Protein AF-A0A0L6WLC8-F1 (afdb_monomer)

Solvent-accessible surface area (backbone atoms only — not comparable to full-atom values): 7201 Å² total; per-residue (Å²): 140,79,89,81,87,81,74,74,73,78,76,76,81,70,82,54,61,70,42,67,50,97,89,38,81,50,46,73,48,69,86,63,79,69,60,55,55,32,48,50,52,51,50,24,53,74,73,57,60,40,98,41,15,58,27,22,59,75,77,38,72,90,48,75,27,44,35,96,87,68,46,74,67,28,41,71,64,41,52,69,72,64,38,72,88,42,44,82,36,35,56,65,46,41,77,74,35,78,83,61,46,62,66,61,37,66,63,33,50,68,32,44,58,43,49,67,67,89

Radius of gyration: 20.1 Å; Cα contacts (8 Å, |Δi|>4): 131; chains: 1; bounding box: 78×31×36 Å

Foldseek 3Di:
DDDDPPPVPPPPPADWDFDDDPNDTQDTDRDDPLLVVLVVCLVCLVVVNHPALSNCVVPPVVDQQADPQGRNHDDSCCQQPNRPVCVVLNVLVCVQPVVSPSCSLSVHNSSSVSSSSD

Structure (mmCIF, N/CA/C/O backbone):
data_AF-A0A0L6WLC8-F1
#
_entry.id   AF-A0A0L6WLC8-F1
#
loop_
_atom_site.group_PDB
_atom_site.id
_atom_site.type_symbol
_atom_site.label_atom_id
_atom_site.label_alt_id
_atom_site.label_comp_id
_atom_site.label_asym_id
_atom_site.label_entity_id
_atom_site.label_seq_id
_atom_site.pdbx_PDB_ins_code
_atom_site.Cartn_x
_atom_site.Cartn_y
_atom_site.Cartn_z
_atom_site.occupancy
_atom_site.B_iso_or_equiv
_atom_site.auth_seq_id
_atom_site.auth_comp_id
_atom_site.auth_asym_id
_atom_site.auth_atom_id
_atom_site.pdbx_PDB_model_num
ATOM 1 N N . MET A 1 1 ? 64.271 16.669 -13.301 1.00 34.16 1 MET A N 1
ATOM 2 C CA . MET A 1 1 ? 63.346 17.799 -13.053 1.00 34.16 1 MET A CA 1
ATOM 3 C C . MET A 1 1 ? 62.205 17.659 -14.044 1.00 34.16 1 MET A C 1
ATOM 5 O O . MET A 1 1 ? 62.487 17.753 -15.223 1.00 34.16 1 MET A O 1
ATOM 9 N N . MET A 1 2 ? 60.958 17.374 -13.703 1.00 40.62 2 MET A N 1
ATOM 10 C CA . MET A 1 2 ? 60.275 17.124 -12.435 1.00 40.62 2 MET A CA 1
ATOM 11 C C . MET A 1 2 ? 59.141 16.147 -12.786 1.00 40.62 2 MET A C 1
ATOM 13 O O . MET A 1 2 ? 58.323 16.459 -13.646 1.00 40.62 2 MET A O 1
ATOM 17 N N . GLU A 1 3 ? 59.138 14.966 -12.173 1.00 40.56 3 GLU A N 1
ATOM 18 C CA . GLU A 1 3 ? 57.892 14.238 -11.914 1.00 40.56 3 GLU A CA 1
ATOM 19 C C . GLU A 1 3 ? 57.235 14.853 -10.665 1.00 40.56 3 GLU A C 1
ATOM 21 O O . GLU A 1 3 ? 57.899 15.570 -9.915 1.00 40.56 3 GLU A O 1
ATOM 26 N N . ASP A 1 4 ? 55.956 14.535 -10.465 1.00 38.44 4 ASP A N 1
ATOM 27 C CA . ASP A 1 4 ? 55.058 14.907 -9.359 1.00 38.44 4 ASP A CA 1
ATOM 28 C C . ASP A 1 4 ? 54.205 16.177 -9.505 1.00 38.44 4 ASP A C 1
ATOM 30 O O . ASP A 1 4 ? 54.343 17.154 -8.774 1.00 38.44 4 ASP A O 1
ATOM 34 N N . GLU A 1 5 ? 53.138 16.059 -10.301 1.00 39.72 5 GLU A N 1
ATOM 35 C CA . GLU A 1 5 ? 51.827 16.536 -9.847 1.00 39.72 5 GLU A CA 1
ATOM 36 C C . GLU A 1 5 ? 51.033 15.361 -9.262 1.00 39.72 5 GLU A C 1
ATOM 38 O O . GLU A 1 5 ? 50.150 14.766 -9.883 1.00 39.72 5 GLU A O 1
ATOM 43 N N . ASN A 1 6 ? 51.365 15.032 -8.013 1.00 43.50 6 ASN A N 1
ATOM 44 C CA . ASN A 1 6 ? 50.602 14.173 -7.115 1.00 43.50 6 ASN A CA 1
ATOM 45 C C . ASN A 1 6 ? 49.233 14.806 -6.804 1.00 43.50 6 ASN A C 1
ATOM 47 O O . ASN A 1 6 ? 48.958 15.267 -5.693 1.00 43.50 6 ASN A O 1
ATOM 51 N N . LYS A 1 7 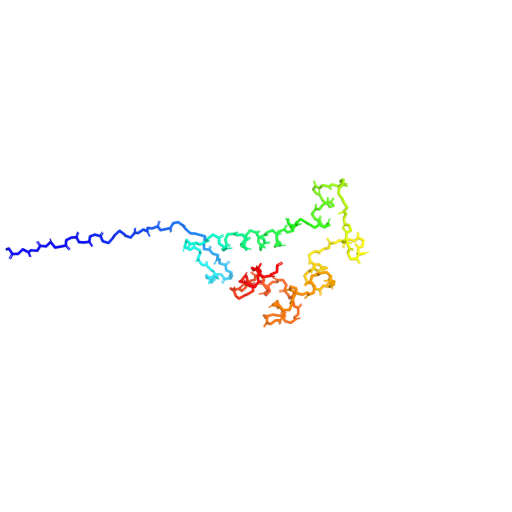? 48.329 14.813 -7.784 1.00 41.91 7 LYS A N 1
ATOM 52 C CA . LYS A 1 7 ? 46.903 15.026 -7.540 1.00 41.91 7 LYS A CA 1
ATOM 53 C C . LYS A 1 7 ? 46.327 13.684 -7.113 1.00 41.91 7 LYS A C 1
ATOM 55 O O . LYS A 1 7 ? 45.666 12.984 -7.877 1.00 41.91 7 LYS A O 1
ATOM 60 N N . ARG A 1 8 ? 46.630 13.310 -5.865 1.00 39.59 8 ARG A N 1
ATOM 61 C CA . ARG A 1 8 ? 46.007 12.205 -5.133 1.00 39.59 8 ARG A CA 1
ATOM 62 C C . ARG A 1 8 ? 44.501 12.438 -5.170 1.00 39.59 8 ARG A C 1
ATOM 64 O O . ARG A 1 8 ? 43.964 13.154 -4.325 1.00 39.59 8 ARG A O 1
ATOM 71 N N . SER A 1 9 ? 43.832 11.900 -6.194 1.00 37.09 9 SER A N 1
A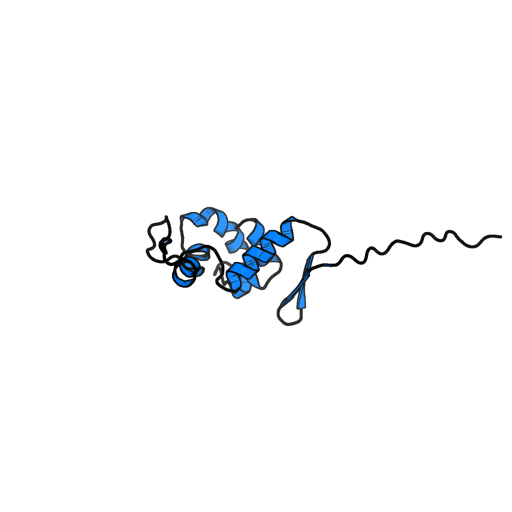TOM 72 C CA . SER A 1 9 ? 42.378 11.921 -6.271 1.00 37.09 9 SER A CA 1
ATOM 73 C C . SER A 1 9 ? 41.900 11.296 -4.970 1.00 37.09 9 SER A C 1
ATOM 75 O O . SER A 1 9 ? 42.201 10.139 -4.659 1.00 37.09 9 SER A O 1
ATOM 77 N N . ARG A 1 10 ? 41.276 12.109 -4.118 1.00 35.22 10 ARG A N 1
ATOM 78 C CA . ARG A 1 10 ? 40.606 11.597 -2.935 1.00 35.22 10 ARG A CA 1
ATOM 79 C C . ARG A 1 10 ? 39.484 10.726 -3.479 1.00 35.22 10 ARG A C 1
ATOM 81 O O . ARG A 1 10 ? 38.430 11.235 -3.836 1.00 35.22 10 ARG A O 1
ATOM 88 N N . LYS A 1 11 ? 39.728 9.419 -3.601 1.00 35.97 11 LYS A N 1
ATOM 89 C CA . LYS A 1 11 ? 38.653 8.440 -3.704 1.00 35.97 11 LYS A CA 1
ATOM 90 C C . LYS A 1 11 ? 37.925 8.514 -2.372 1.00 35.97 11 LYS A C 1
ATOM 92 O O . LYS A 1 11 ? 38.360 7.917 -1.391 1.00 35.97 11 LYS A O 1
ATOM 97 N N . ILE A 1 12 ? 36.874 9.323 -2.327 1.00 38.47 12 ILE A N 1
ATOM 98 C CA . ILE A 1 12 ? 35.890 9.2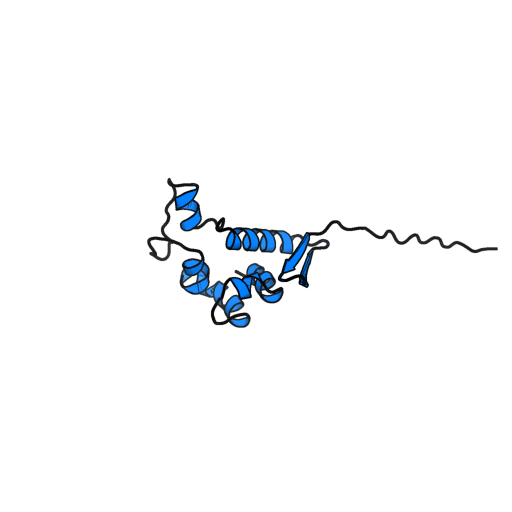54 -1.260 1.00 38.47 12 ILE A CA 1
ATOM 99 C C . ILE A 1 12 ? 35.284 7.857 -1.396 1.00 38.47 12 ILE A C 1
ATOM 101 O O . ILE A 1 12 ? 34.548 7.565 -2.337 1.00 38.47 12 ILE A O 1
ATOM 105 N N . VAL A 1 13 ? 35.694 6.947 -0.517 1.00 42.59 13 VAL A N 1
ATOM 106 C CA . VAL A 1 13 ? 35.039 5.652 -0.341 1.00 42.59 13 VAL A CA 1
ATOM 107 C C . VAL A 1 13 ? 33.743 5.925 0.410 1.00 42.59 13 VAL A C 1
ATOM 109 O O . VAL A 1 13 ? 33.684 5.852 1.633 1.00 42.59 13 VAL A O 1
ATOM 112 N N . GLY A 1 14 ? 32.724 6.359 -0.330 1.00 44.50 14 GLY A N 1
ATOM 113 C CA . GLY A 1 14 ? 31.391 6.552 0.220 1.00 44.50 14 GLY A CA 1
ATOM 114 C C . GLY A 1 14 ? 30.862 5.219 0.741 1.00 44.50 14 GLY A C 1
ATOM 115 O O . GLY A 1 14 ? 30.801 4.238 -0.003 1.00 44.50 14 GLY A O 1
ATOM 116 N N . TRP A 1 15 ? 30.504 5.176 2.022 1.00 45.22 15 TRP A N 1
ATOM 117 C CA . TRP A 1 15 ? 29.698 4.094 2.574 1.00 45.22 15 TRP A CA 1
ATOM 118 C C . TRP A 1 15 ? 28.280 4.249 2.022 1.00 45.22 15 TRP A C 1
ATOM 120 O O . TRP A 1 15 ? 27.700 5.329 2.103 1.00 45.22 15 TRP A O 1
ATOM 130 N N . GLY A 1 16 ? 27.742 3.188 1.427 1.00 55.47 16 GLY A N 1
ATOM 131 C CA . GLY A 1 16 ? 26.445 3.207 0.760 1.00 55.47 16 GLY A CA 1
ATOM 132 C C . GLY A 1 16 ? 25.668 1.922 1.003 1.00 55.47 16 GLY A C 1
ATOM 133 O O . GLY A 1 16 ? 26.263 0.872 1.247 1.00 55.47 16 GLY A O 1
ATOM 134 N N . ILE A 1 17 ? 24.339 1.998 0.943 1.00 60.66 17 ILE A N 1
ATOM 135 C CA . ILE A 1 17 ? 23.488 0.804 0.974 1.00 60.66 17 ILE A CA 1
ATOM 136 C C . ILE A 1 17 ? 23.451 0.240 -0.440 1.00 60.66 17 ILE A C 1
ATOM 138 O O . ILE A 1 17 ? 23.057 0.939 -1.374 1.00 60.66 17 ILE A O 1
ATOM 142 N N . VAL A 1 18 ? 23.849 -1.020 -0.586 1.00 60.22 18 VAL A N 1
ATOM 143 C CA . VAL A 1 18 ? 23.722 -1.762 -1.840 1.00 60.22 18 VAL A CA 1
ATOM 144 C C . VAL A 1 18 ? 22.678 -2.849 -1.637 1.00 60.22 18 VAL A C 1
ATOM 146 O O . VAL A 1 18 ? 22.834 -3.715 -0.774 1.00 60.22 18 VAL A O 1
ATOM 149 N N . GLY A 1 19 ? 21.590 -2.777 -2.394 1.00 61.62 19 GLY A N 1
ATOM 150 C CA . GLY A 1 19 ? 20.544 -3.786 -2.381 1.00 61.62 19 GLY A CA 1
ATOM 151 C C . GLY A 1 19 ? 20.774 -4.834 -3.452 1.00 61.62 19 GLY A C 1
ATOM 152 O O . GLY A 1 19 ? 21.070 -4.503 -4.599 1.00 61.62 19 GLY A O 1
ATOM 153 N N . PHE A 1 20 ? 20.560 -6.096 -3.088 1.00 69.75 20 PHE A N 1
ATOM 154 C CA . PHE A 1 20 ? 20.591 -7.223 -4.012 1.00 69.75 20 PHE A CA 1
ATOM 155 C C . PHE A 1 20 ? 19.230 -7.922 -4.051 1.00 69.75 20 PHE A C 1
ATOM 157 O O . PHE A 1 20 ? 18.556 -8.068 -3.031 1.00 69.75 20 PHE A O 1
ATOM 164 N N . THR A 1 21 ? 18.826 -8.385 -5.229 1.00 52.84 21 THR A N 1
ATOM 165 C CA . THR A 1 21 ? 17.707 -9.317 -5.417 1.00 52.84 21 THR A CA 1
ATOM 166 C C . THR A 1 21 ? 18.161 -10.419 -6.361 1.00 52.84 21 THR A C 1
ATOM 168 O O . THR A 1 21 ? 18.710 -10.142 -7.424 1.00 52.84 21 THR A O 1
ATOM 171 N N . GLN A 1 22 ? 17.987 -11.678 -5.943 1.00 69.56 22 GLN A N 1
ATOM 172 C CA . GLN A 1 22 ? 18.423 -12.866 -6.695 1.00 69.56 22 GLN A CA 1
ATOM 173 C C . GLN A 1 22 ? 19.899 -12.798 -7.151 1.00 69.56 22 GLN A C 1
ATOM 175 O O . GLN A 1 22 ? 20.240 -13.159 -8.274 1.00 69.56 22 GLN A O 1
ATOM 180 N N . GLY A 1 23 ? 20.782 -12.274 -6.293 1.00 71.94 23 GLY A N 1
ATOM 181 C CA . GLY A 1 23 ? 22.213 -12.127 -6.589 1.00 71.94 23 GLY A CA 1
ATOM 182 C C . GLY A 1 23 ? 22.571 -10.990 -7.554 1.00 71.94 23 GLY A C 1
ATOM 183 O O . GLY A 1 23 ? 23.746 -10.812 -7.861 1.00 71.94 23 GLY A O 1
ATOM 184 N N . LYS A 1 24 ? 21.595 -10.202 -8.018 1.00 61.41 24 LYS A N 1
ATOM 185 C CA . LYS A 1 24 ? 21.817 -9.017 -8.854 1.00 61.41 24 LYS A CA 1
ATOM 186 C C . LYS A 1 24 ? 21.705 -7.757 -8.010 1.00 61.41 24 LYS A C 1
ATOM 188 O O . LYS A 1 24 ? 20.763 -7.626 -7.229 1.00 61.41 24 LYS A O 1
ATOM 193 N N . GLU A 1 25 ? 22.657 -6.843 -8.172 1.00 67.69 25 GLU A N 1
ATOM 194 C CA . GLU A 1 25 ? 22.557 -5.500 -7.606 1.00 67.69 25 GLU A CA 1
ATOM 195 C C . GLU A 1 25 ? 21.333 -4.807 -8.211 1.00 67.69 25 GLU A C 1
ATOM 197 O O . GLU A 1 25 ? 21.198 -4.709 -9.431 1.00 67.69 25 GLU A O 1
ATOM 202 N N . VAL A 1 26 ? 20.414 -4.382 -7.349 1.00 58.56 26 VAL A N 1
ATOM 203 C CA . VAL A 1 26 ? 19.198 -3.659 -7.736 1.00 58.56 26 VAL A CA 1
ATOM 204 C C . VAL A 1 26 ? 19.276 -2.183 -7.384 1.00 58.56 26 VAL A C 1
ATOM 206 O O . VAL A 1 26 ? 18.554 -1.390 -7.963 1.00 58.56 26 VAL A O 1
ATOM 209 N N . PHE A 1 27 ? 20.147 -1.771 -6.470 1.00 57.69 27 PHE A N 1
ATOM 210 C CA . PHE A 1 27 ? 20.464 -0.356 -6.298 1.00 57.69 27 PHE A CA 1
ATOM 211 C C . PHE A 1 27 ? 21.744 -0.207 -5.477 1.00 57.69 27 PHE A C 1
ATOM 213 O O . PHE A 1 27 ? 22.035 -1.035 -4.614 1.00 57.69 27 PHE A O 1
ATOM 220 N N . ALA A 1 28 ? 22.454 0.895 -5.693 1.00 53.47 28 ALA A N 1
ATOM 221 C CA . ALA A 1 28 ? 23.519 1.362 -4.820 1.00 53.47 28 ALA A CA 1
ATOM 222 C C . ALA A 1 28 ? 23.261 2.827 -4.478 1.00 53.47 28 ALA A C 1
ATOM 224 O O . ALA A 1 28 ? 23.315 3.697 -5.344 1.00 53.47 28 ALA A O 1
ATOM 225 N N . CYS A 1 29 ? 22.983 3.106 -3.208 1.00 55.09 29 CYS A N 1
ATOM 226 C CA . CYS A 1 29 ? 22.831 4.467 -2.721 1.00 55.09 29 CYS A CA 1
ATOM 227 C C . CYS A 1 29 ? 24.212 5.001 -2.340 1.00 55.09 29 CYS A C 1
ATOM 229 O O . CYS A 1 29 ? 24.772 4.604 -1.316 1.00 55.09 29 CYS A O 1
ATOM 231 N N . ARG A 1 30 ? 24.765 5.889 -3.165 1.00 55.62 30 ARG A N 1
ATOM 232 C CA . ARG A 1 30 ? 25.975 6.652 -2.854 1.00 55.62 30 ARG A CA 1
ATOM 233 C C . ARG A 1 30 ? 25.576 8.122 -2.875 1.00 55.62 30 ARG A C 1
ATOM 235 O O . ARG A 1 30 ? 25.464 8.688 -3.946 1.00 55.62 30 ARG A O 1
ATOM 242 N N . GLU A 1 31 ? 25.311 8.650 -1.680 1.00 52.56 31 GLU A N 1
ATOM 243 C CA . GLU A 1 31 ? 24.962 10.054 -1.409 1.00 52.56 31 GLU A CA 1
ATOM 244 C C . GLU A 1 31 ? 23.694 10.564 -2.121 1.00 52.56 31 GLU A C 1
ATOM 246 O O . GLU A 1 31 ? 23.818 11.213 -3.138 1.00 52.56 31 GLU A O 1
ATOM 251 N N . ASP A 1 32 ? 22.494 10.314 -1.564 1.00 49.88 32 ASP A N 1
ATOM 252 C CA . ASP A 1 32 ? 21.281 11.133 -1.791 1.00 49.88 32 ASP A CA 1
ATOM 253 C C . ASP A 1 32 ? 20.191 10.813 -0.742 1.00 49.88 32 ASP A C 1
ATOM 255 O O . ASP A 1 32 ? 19.851 9.654 -0.493 1.00 49.88 32 ASP A O 1
ATOM 259 N N . LEU A 1 33 ? 19.644 11.844 -0.086 1.00 49.44 33 LEU A N 1
ATOM 260 C CA . LEU A 1 33 ? 18.703 11.729 1.045 1.00 49.44 33 LEU A CA 1
ATOM 261 C C . LEU A 1 33 ? 17.326 11.140 0.663 1.00 49.44 33 LEU A C 1
ATOM 263 O O . LEU A 1 33 ? 16.674 10.557 1.529 1.00 49.44 33 LEU A O 1
ATOM 267 N N . GLY A 1 34 ? 16.911 11.223 -0.609 1.00 58.12 34 GLY A N 1
ATOM 268 C CA . GLY A 1 34 ? 15.607 10.730 -1.091 1.00 58.12 34 GLY A CA 1
ATOM 269 C C . GLY A 1 34 ? 15.492 9.201 -1.155 1.00 58.12 34 GLY A C 1
ATOM 270 O O . GLY A 1 34 ? 14.469 8.630 -0.788 1.00 58.12 34 GLY A O 1
ATOM 271 N N . LEU A 1 35 ? 16.580 8.499 -1.491 1.00 67.44 35 LEU A N 1
ATOM 272 C CA . LEU A 1 35 ? 16.589 7.031 -1.563 1.00 67.44 35 LEU A CA 1
ATOM 273 C C . LEU A 1 35 ? 16.440 6.359 -0.192 1.00 67.44 35 LEU A C 1
ATOM 275 O O . LEU A 1 35 ? 15.947 5.234 -0.108 1.00 67.44 35 LEU A O 1
ATOM 279 N N . ARG A 1 36 ? 16.851 7.023 0.896 1.00 73.25 36 ARG A N 1
ATOM 280 C CA . ARG A 1 36 ? 16.775 6.447 2.248 1.00 73.25 36 ARG A CA 1
ATOM 281 C C . ARG A 1 36 ? 15.332 6.278 2.715 1.00 73.25 36 ARG A C 1
ATOM 283 O O . ARG A 1 36 ? 15.008 5.250 3.314 1.00 73.25 36 ARG A O 1
ATOM 290 N N . GLU A 1 37 ? 14.488 7.276 2.478 1.00 77.94 37 GLU A N 1
ATOM 291 C CA . GLU A 1 37 ? 13.080 7.242 2.878 1.00 77.94 37 GLU A CA 1
ATOM 292 C C . GLU A 1 37 ? 12.316 6.190 2.072 1.00 77.94 37 GLU A C 1
ATOM 294 O O . GLU A 1 37 ? 11.680 5.311 2.657 1.00 77.94 37 GLU A O 1
ATOM 299 N N . VAL A 1 38 ? 12.498 6.193 0.749 1.00 78.81 38 VAL A N 1
ATOM 300 C CA . VAL A 1 38 ? 11.931 5.191 -0.164 1.00 78.81 38 VAL A CA 1
ATOM 301 C C . VAL A 1 38 ? 12.354 3.780 0.234 1.00 78.81 38 VAL A C 1
ATOM 303 O O . VAL A 1 38 ? 11.516 2.887 0.361 1.00 78.81 38 VAL A O 1
ATOM 306 N N . PHE A 1 39 ? 13.643 3.573 0.518 1.00 78.25 39 PHE A N 1
ATOM 307 C CA . PHE A 1 39 ? 14.145 2.280 0.972 1.00 78.25 39 PHE A CA 1
ATOM 308 C C . PHE A 1 39 ? 13.533 1.861 2.312 1.00 78.25 39 PHE A C 1
ATOM 310 O O . PHE A 1 39 ? 13.152 0.704 2.479 1.00 78.25 39 PHE A O 1
ATOM 317 N N . THR A 1 40 ? 13.399 2.790 3.259 1.00 82.75 40 THR A N 1
ATOM 318 C CA . THR A 1 40 ? 12.802 2.506 4.571 1.00 82.75 40 THR A CA 1
ATOM 319 C C . THR A 1 40 ? 11.342 2.084 4.425 1.00 82.75 40 THR A C 1
ATOM 321 O O . THR A 1 40 ? 10.955 1.057 4.982 1.00 82.75 40 THR A O 1
ATOM 324 N N . ARG A 1 41 ? 10.555 2.809 3.622 1.00 83.88 41 ARG A N 1
ATOM 325 C CA . ARG A 1 41 ? 9.145 2.488 3.345 1.00 83.88 41 ARG A CA 1
ATOM 326 C C . ARG A 1 41 ? 8.997 1.165 2.596 1.00 83.88 41 ARG A C 1
ATOM 328 O O . ARG A 1 41 ? 8.157 0.347 2.961 1.00 83.88 41 ARG A O 1
ATOM 335 N N . MET A 1 42 ? 9.866 0.907 1.619 1.00 85.88 42 MET A N 1
ATOM 336 C CA . MET A 1 42 ? 9.933 -0.370 0.902 1.00 85.88 42 MET A CA 1
ATOM 337 C C . MET A 1 42 ? 10.219 -1.532 1.861 1.00 85.88 42 MET A C 1
ATOM 339 O O . MET A 1 42 ? 9.506 -2.537 1.841 1.00 85.88 42 MET A O 1
ATOM 343 N N . VAL A 1 43 ? 11.218 -1.393 2.741 1.00 86.75 43 VAL A N 1
ATOM 344 C CA . VAL A 1 43 ? 11.542 -2.415 3.746 1.00 86.75 43 VAL A CA 1
ATOM 345 C C . VAL A 1 43 ? 10.363 -2.623 4.686 1.00 86.75 43 VAL A C 1
ATOM 347 O O . VAL A 1 43 ? 9.947 -3.766 4.854 1.00 86.75 43 VAL A O 1
ATOM 350 N N . GLN A 1 44 ? 9.789 -1.547 5.235 1.00 89.06 44 GLN A N 1
ATOM 351 C CA . GLN A 1 44 ? 8.606 -1.596 6.100 1.00 89.06 44 GLN A CA 1
ATOM 352 C C . GLN A 1 44 ? 7.438 -2.321 5.426 1.00 89.06 44 GLN A C 1
ATOM 354 O O . GLN A 1 44 ? 6.828 -3.192 6.045 1.00 89.06 44 GLN A O 1
ATOM 359 N N . CYS A 1 45 ? 7.170 -2.034 4.151 1.00 87.62 45 CYS A N 1
ATOM 360 C CA . CYS A 1 45 ? 6.149 -2.729 3.375 1.00 87.62 45 CYS A CA 1
ATOM 361 C C . CYS A 1 45 ? 6.447 -4.234 3.275 1.00 87.62 45 CYS A C 1
ATOM 363 O O . CYS A 1 45 ? 5.578 -5.052 3.581 1.00 87.62 45 CYS A O 1
ATOM 365 N N . ARG A 1 46 ? 7.683 -4.62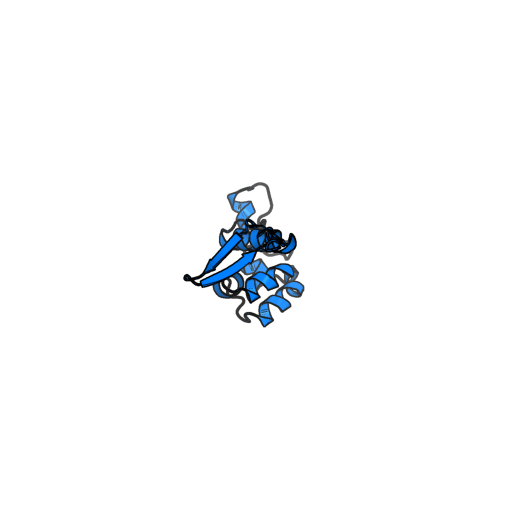7 2.934 1.00 87.44 46 ARG A N 1
ATOM 366 C CA . ARG A 1 46 ? 8.064 -6.048 2.823 1.00 87.44 46 ARG A CA 1
ATOM 367 C C . ARG A 1 46 ? 7.898 -6.810 4.134 1.00 87.44 46 ARG A C 1
ATOM 369 O O . ARG A 1 46 ? 7.369 -7.919 4.125 1.00 87.44 46 ARG A O 1
ATOM 376 N N . ILE A 1 47 ? 8.337 -6.224 5.245 1.00 88.69 47 ILE A N 1
ATOM 377 C CA . ILE A 1 47 ? 8.338 -6.901 6.549 1.00 88.69 47 ILE A CA 1
ATOM 378 C C . ILE A 1 47 ? 7.010 -6.767 7.311 1.00 88.69 47 ILE A C 1
ATOM 380 O O . ILE A 1 47 ? 6.910 -7.278 8.419 1.00 88.69 47 ILE A O 1
ATOM 384 N N . GLY A 1 48 ? 5.999 -6.088 6.753 1.00 86.81 48 GLY A N 1
ATOM 385 C CA . GLY A 1 48 ? 4.705 -5.896 7.425 1.00 86.81 48 GLY A CA 1
ATOM 386 C C . GLY A 1 48 ? 4.735 -4.855 8.551 1.00 86.81 48 GLY A C 1
ATOM 387 O O . GLY A 1 48 ? 3.904 -4.885 9.448 1.00 86.81 48 GLY A O 1
ATOM 388 N N . HIS A 1 49 ? 5.691 -3.925 8.509 1.00 90.69 49 HIS A N 1
ATOM 389 C CA . HIS A 1 49 ? 5.841 -2.818 9.462 1.00 90.69 49 HIS A CA 1
ATOM 390 C C . HIS A 1 49 ? 5.399 -1.469 8.878 1.00 90.69 49 HIS A C 1
ATOM 392 O O . HIS A 1 49 ? 5.855 -0.411 9.311 1.00 90.69 49 HIS A O 1
ATOM 398 N N . MET A 1 50 ? 4.541 -1.487 7.860 1.00 89.00 50 MET A N 1
ATOM 399 C CA . MET A 1 50 ? 3.907 -0.266 7.372 1.00 89.00 50 MET A CA 1
ATOM 400 C C . MET A 1 50 ? 2.876 0.188 8.411 1.00 89.00 50 MET A C 1
ATOM 402 O O . MET A 1 50 ? 2.144 -0.652 8.919 1.00 89.00 50 MET A O 1
ATOM 406 N N . PHE A 1 51 ? 2.820 1.479 8.743 1.00 91.12 51 PHE A N 1
ATOM 407 C CA . PHE A 1 51 ? 1.916 2.023 9.769 1.00 91.12 51 PHE A CA 1
ATOM 408 C C . PHE A 1 51 ? 0.453 2.050 9.291 1.00 91.12 51 PHE A C 1
ATOM 410 O O . PHE A 1 51 ? -0.107 3.099 8.990 1.00 91.12 51 PHE A O 1
ATOM 417 N N . ILE A 1 52 ? -0.129 0.865 9.158 1.00 92.50 52 ILE A N 1
ATOM 418 C CA . ILE A 1 52 ? -1.490 0.598 8.693 1.00 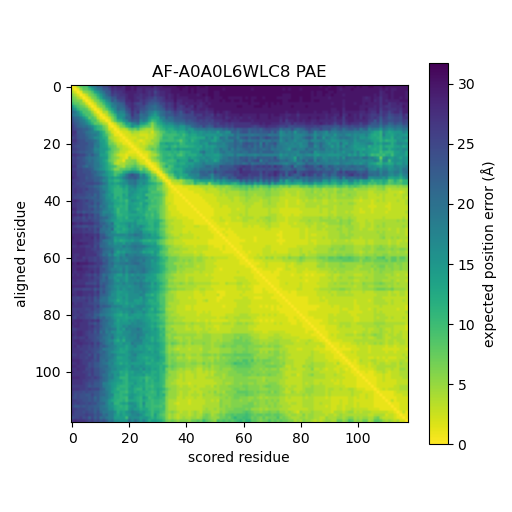92.50 52 ILE A 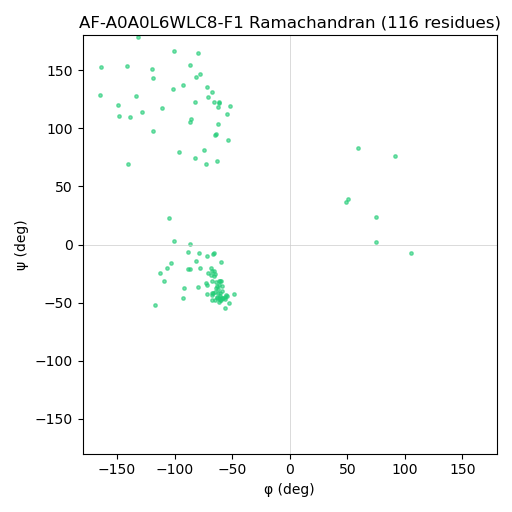CA 1
ATOM 419 C C . ILE A 1 52 ? -2.176 -0.380 9.651 1.00 92.50 52 ILE A C 1
ATOM 421 O O . ILE A 1 52 ? -1.555 -0.876 10.594 1.00 92.50 52 ILE A O 1
ATOM 425 N N . GLY A 1 53 ? -3.441 -0.700 9.390 1.00 93.38 53 GLY A N 1
ATOM 426 C CA . GLY A 1 53 ? -4.248 -1.591 10.227 1.00 93.38 53 GLY A CA 1
ATOM 427 C C . GLY A 1 53 ? -3.594 -2.920 10.617 1.00 93.38 53 GLY A C 1
ATOM 428 O O . GLY A 1 53 ? -3.655 -3.287 11.792 1.00 93.38 53 GLY A O 1
ATOM 429 N N . GLU A 1 54 ? -2.912 -3.605 9.690 1.00 93.69 54 GLU A N 1
ATOM 430 C CA . GLU A 1 54 ? -2.104 -4.803 9.987 1.00 93.69 54 GLU A CA 1
ATOM 431 C C . GLU A 1 54 ? -1.100 -4.547 11.122 1.00 93.69 54 GLU A C 1
ATOM 433 O O . GLU A 1 54 ? -1.068 -5.281 12.109 1.00 93.69 54 GLU A O 1
ATOM 438 N N . TYR A 1 55 ? -0.319 -3.470 11.025 1.00 95.00 55 TYR A N 1
ATOM 439 C CA . TYR A 1 55 ? 0.657 -3.104 12.048 1.00 95.00 55 TYR A CA 1
ATOM 440 C C . TYR A 1 55 ? -0.019 -2.740 13.371 1.00 95.00 55 TYR A C 1
ATOM 442 O O . TYR A 1 55 ? 0.370 -3.253 14.421 1.00 95.00 55 TYR A O 1
ATOM 450 N N . TYR A 1 56 ? -1.047 -1.893 13.347 1.00 95.12 56 TYR A N 1
ATOM 451 C CA . TYR A 1 56 ? -1.711 -1.458 14.577 1.00 95.12 56 TYR A CA 1
ATOM 452 C C . TYR A 1 56 ? -2.359 -2.620 15.326 1.00 95.12 56 TYR A C 1
ATOM 454 O O . TYR A 1 56 ? -2.205 -2.728 16.539 1.00 95.12 56 TYR A O 1
ATOM 462 N N . THR A 1 57 ? -2.948 -3.573 14.608 1.00 93.38 57 THR A N 1
ATOM 463 C CA . THR A 1 57 ? -3.535 -4.778 15.213 1.00 93.38 57 THR A CA 1
ATOM 464 C C . THR A 1 57 ? -2.516 -5.591 16.014 1.00 93.38 57 THR A C 1
ATOM 466 O O . THR A 1 57 ? -2.856 -6.155 17.053 1.00 93.38 57 THR A O 1
ATOM 469 N N . HIS A 1 58 ? -1.263 -5.649 15.557 1.00 91.81 58 HIS A N 1
ATOM 470 C CA . HIS A 1 58 ? -0.219 -6.448 16.199 1.00 91.81 58 HIS A CA 1
ATOM 471 C C . HIS A 1 58 ? 0.600 -5.678 17.238 1.00 91.81 58 HIS A C 1
ATOM 473 O O . HIS A 1 58 ? 0.982 -6.252 18.258 1.00 91.81 58 HIS A O 1
ATOM 479 N N . PHE A 1 59 ? 0.890 -4.402 16.985 1.00 93.38 59 PHE A N 1
ATOM 480 C CA . PHE A 1 59 ? 1.877 -3.640 17.753 1.00 93.38 59 PHE A CA 1
ATOM 481 C C . PHE A 1 59 ? 1.270 -2.507 18.582 1.00 93.38 59 PHE A C 1
ATOM 483 O O . PHE A 1 59 ? 1.870 -2.116 19.583 1.00 93.38 59 PHE A O 1
ATOM 490 N N . VAL A 1 60 ? 0.098 -1.987 18.201 1.00 93.75 60 VAL A N 1
ATOM 491 C CA . VAL A 1 60 ? -0.579 -0.887 18.910 1.00 93.75 60 VAL A CA 1
ATOM 492 C C . VAL A 1 60 ? -2.099 -1.130 18.958 1.00 93.75 60 VAL A C 1
ATOM 494 O O . VAL A 1 60 ? -2.856 -0.411 18.310 1.00 93.75 60 VAL A O 1
ATOM 497 N N . PRO A 1 61 ? -2.590 -2.126 19.726 1.00 91.56 61 PRO A N 1
ATOM 498 C CA . PRO A 1 61 ? -3.993 -2.567 19.661 1.00 91.56 61 PRO A CA 1
ATOM 499 C C . PRO A 1 61 ? -5.027 -1.528 20.123 1.00 91.56 61 PRO A C 1
ATOM 501 O O . PRO A 1 61 ? -6.228 -1.767 20.040 1.00 91.56 61 PRO A O 1
ATOM 504 N N . THR A 1 62 ? -4.570 -0.400 20.669 1.00 95.31 62 THR A N 1
ATOM 505 C CA . THR A 1 62 ? -5.410 0.748 21.027 1.00 95.31 62 THR A CA 1
ATOM 506 C C . THR A 1 62 ? -5.790 1.603 19.820 1.00 95.31 62 THR A C 1
ATOM 508 O O . THR A 1 62 ? -6.744 2.370 19.910 1.00 95.31 62 THR A O 1
ATOM 511 N N . GLU A 1 63 ? -5.049 1.498 18.717 1.00 93.88 63 GLU A N 1
ATOM 512 C CA . GLU A 1 63 ? -5.316 2.218 17.472 1.00 93.88 63 GLU A CA 1
ATOM 513 C C . GLU A 1 63 ? -6.297 1.447 16.582 1.00 93.88 63 GLU A C 1
ATOM 515 O O . GLU A 1 63 ? -6.407 0.220 16.639 1.00 93.88 63 GLU A O 1
ATOM 520 N N . SER A 1 64 ? -7.018 2.177 15.729 1.00 93.25 64 SER A N 1
ATOM 521 C CA . SER A 1 64 ? -7.963 1.571 14.788 1.00 93.25 64 SER A CA 1
ATOM 522 C C . SER A 1 64 ? -7.237 0.742 13.727 1.00 93.25 64 SER A C 1
ATOM 524 O O . SER A 1 64 ? -6.333 1.229 13.050 1.00 93.25 64 SER A O 1
ATOM 526 N N . ALA A 1 65 ? -7.705 -0.489 13.516 1.00 95.38 65 ALA A N 1
ATOM 527 C CA . ALA A 1 65 ? -7.261 -1.335 12.410 1.00 95.38 65 ALA A CA 1
ATOM 528 C C . ALA A 1 65 ? -7.954 -1.005 11.071 1.00 95.38 65 ALA A C 1
ATOM 530 O O . ALA A 1 65 ? -7.515 -1.458 10.013 1.00 95.38 65 ALA A O 1
ATOM 531 N N . GLY A 1 66 ? -9.047 -0.239 11.114 1.00 95.81 66 GLY A N 1
ATOM 532 C CA . GLY A 1 66 ? -9.827 0.123 9.936 1.00 95.81 66 GLY A CA 1
ATOM 533 C C . GLY A 1 66 ? -9.179 1.231 9.112 1.00 95.81 66 GLY A C 1
ATOM 534 O O . GLY A 1 66 ? -8.550 2.144 9.649 1.00 95.81 66 GLY A O 1
ATOM 535 N N . CYS A 1 67 ? -9.373 1.171 7.798 1.00 95.06 67 CYS A N 1
ATOM 536 C CA . CYS A 1 67 ? -8.973 2.225 6.880 1.00 95.06 67 CYS A CA 1
ATOM 537 C C . CYS A 1 67 ? -10.028 3.349 6.862 1.00 95.06 67 CYS A C 1
ATOM 539 O O . CYS A 1 67 ? -11.227 3.059 6.855 1.00 95.06 67 CYS A O 1
ATOM 541 N N . PRO A 1 68 ? -9.631 4.629 6.728 1.00 93.69 68 PRO A N 1
ATOM 542 C CA . PRO A 1 68 ? -10.580 5.733 6.559 1.00 93.69 68 PRO A CA 1
ATOM 543 C C . PRO A 1 68 ? -11.491 5.622 5.324 1.00 93.69 68 PRO A C 1
ATOM 545 O O . PRO A 1 68 ? -12.489 6.331 5.246 1.00 93.69 68 PRO A O 1
ATOM 548 N N . CYS A 1 69 ? -11.176 4.745 4.362 1.00 94.06 69 CYS A N 1
ATOM 549 C CA . CYS A 1 69 ? -12.040 4.470 3.211 1.00 94.06 69 CYS A CA 1
ATOM 550 C C . CYS A 1 69 ? -13.300 3.659 3.573 1.00 94.06 69 CYS A C 1
ATOM 552 O O . CYS A 1 69 ? -14.184 3.517 2.732 1.00 94.06 69 CYS A O 1
ATOM 554 N N . GLY A 1 70 ? -13.381 3.129 4.799 1.00 94.69 70 GLY A N 1
ATOM 555 C CA . GLY A 1 70 ? -14.478 2.289 5.278 1.00 94.69 70 GLY A CA 1
ATOM 556 C C . GLY A 1 70 ? -14.133 0.802 5.387 1.00 94.69 70 GLY A C 1
ATOM 557 O O . GLY A 1 70 ? -14.929 0.051 5.946 1.00 94.69 70 GLY A O 1
ATOM 558 N N . GLU A 1 71 ? -12.961 0.371 4.909 1.00 95.81 71 GLU A N 1
ATOM 559 C CA . GLU A 1 71 ? -12.507 -1.012 5.077 1.00 95.81 71 GLU A CA 1
ATOM 560 C C . GLU A 1 71 ? -12.256 -1.312 6.568 1.00 95.81 71 GLU A C 1
ATOM 562 O O . GLU A 1 71 ? -11.446 -0.620 7.194 1.00 95.81 71 GLU A O 1
ATOM 567 N N . PRO A 1 72 ? -12.903 -2.330 7.167 1.00 94.81 72 PRO A N 1
ATOM 568 C CA . PRO A 1 72 ? -12.750 -2.641 8.589 1.00 94.81 72 PRO A CA 1
ATOM 569 C C . PRO A 1 72 ? -11.341 -3.107 8.971 1.00 94.81 72 PRO A C 1
ATOM 571 O O . PRO A 1 72 ? -10.966 -2.992 10.138 1.00 94.81 72 PRO A O 1
ATOM 574 N N . TYR A 1 73 ? -10.564 -3.623 8.014 1.00 95.31 73 TYR A N 1
ATOM 575 C CA . TYR A 1 73 ? -9.206 -4.095 8.251 1.00 95.31 73 TYR A CA 1
ATOM 576 C C . TYR A 1 73 ? -8.255 -3.683 7.126 1.00 95.31 73 TYR A C 1
ATOM 578 O O . TYR A 1 73 ? -8.322 -4.180 6.004 1.00 95.31 73 TYR A O 1
ATOM 586 N N . GLN A 1 74 ? -7.345 -2.762 7.432 1.00 95.06 74 GLN A N 1
ATOM 587 C CA . GLN A 1 74 ? -6.413 -2.215 6.456 1.00 95.06 74 GLN A CA 1
ATOM 588 C C . GLN A 1 74 ? -5.160 -3.096 6.310 1.00 95.06 74 GLN A C 1
ATOM 590 O O . GLN A 1 74 ? -4.279 -3.086 7.173 1.00 95.06 74 GLN A O 1
ATOM 595 N N . THR A 1 75 ? -5.047 -3.793 5.179 1.00 93.44 75 THR A N 1
ATOM 596 C CA . THR A 1 75 ? -3.866 -4.588 4.792 1.00 93.44 75 THR A CA 1
ATOM 597 C C . THR A 1 75 ? -2.966 -3.866 3.791 1.00 93.44 75 THR A C 1
ATOM 599 O O . THR A 1 75 ? -3.351 -2.857 3.185 1.00 93.44 75 THR A O 1
ATOM 602 N N . ARG A 1 76 ? -1.747 -4.384 3.589 1.00 91.00 76 ARG A N 1
ATOM 603 C CA . ARG A 1 76 ? -0.846 -3.911 2.522 1.00 91.00 76 ARG A CA 1
ATOM 604 C C . ARG A 1 76 ? -1.484 -4.048 1.144 1.00 91.00 76 ARG A C 1
ATOM 606 O O . ARG A 1 76 ? -1.444 -3.098 0.363 1.00 91.00 76 ARG A O 1
ATOM 613 N N . GLU A 1 77 ? -2.097 -5.193 0.859 1.00 89.75 77 GLU A N 1
ATOM 614 C CA . GLU A 1 77 ? -2.821 -5.458 -0.384 1.00 89.75 77 GLU A CA 1
ATOM 615 C C . GLU A 1 77 ? -3.954 -4.457 -0.576 1.00 89.75 77 GLU A C 1
ATOM 617 O O . GLU A 1 77 ? -4.041 -3.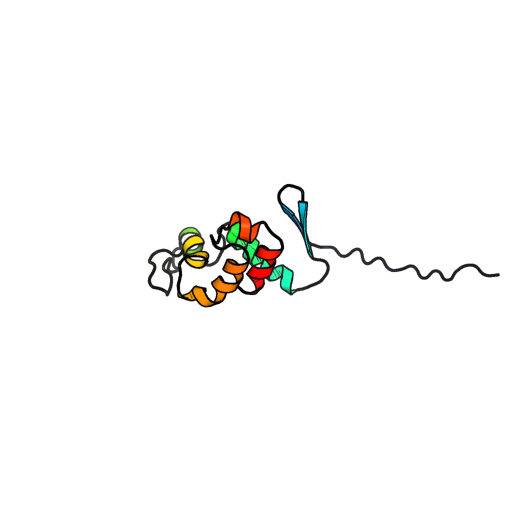855 -1.645 1.00 89.75 77 GLU A O 1
ATOM 622 N N . HIS A 1 78 ? -4.743 -4.203 0.469 1.00 92.69 78 HIS A N 1
ATOM 623 C CA . HIS A 1 78 ? -5.806 -3.211 0.421 1.00 92.69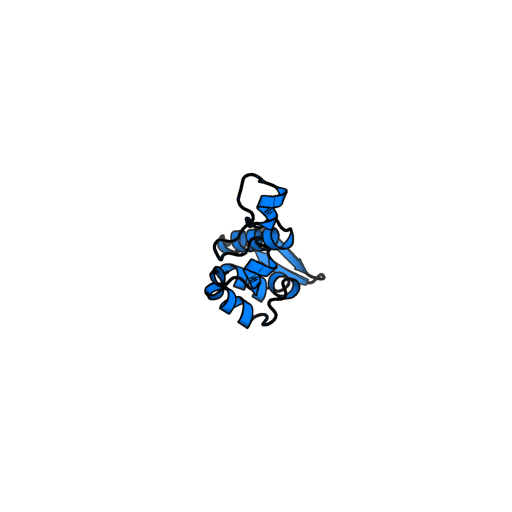 78 HIS A CA 1
ATOM 624 C C . HIS A 1 78 ? -5.253 -1.837 0.024 1.00 92.69 78 HIS A C 1
ATOM 626 O O . HIS A 1 78 ? -5.697 -1.247 -0.958 1.00 92.69 78 HIS A O 1
ATOM 632 N N . VAL A 1 79 ? -4.245 -1.327 0.737 1.00 91.25 79 VAL A N 1
ATOM 633 C CA . VAL A 1 79 ? -3.675 0.006 0.469 1.00 91.25 79 VAL A CA 1
ATOM 634 C C . VAL A 1 79 ? -3.101 0.098 -0.949 1.00 91.25 79 VAL A C 1
ATOM 636 O O . VAL A 1 79 ? -3.386 1.047 -1.685 1.00 91.25 79 VAL A O 1
ATOM 639 N N . ILE A 1 80 ? -2.340 -0.913 -1.364 1.00 88.88 80 ILE A N 1
ATOM 640 C CA . ILE A 1 80 ? -1.584 -0.877 -2.619 1.00 88.88 80 ILE A CA 1
ATOM 641 C C . ILE A 1 80 ? -2.472 -1.171 -3.827 1.00 88.88 80 ILE A C 1
ATOM 643 O O . ILE A 1 80 ? -2.280 -0.538 -4.863 1.00 88.88 80 ILE A O 1
ATOM 647 N N . LYS A 1 81 ? -3.460 -2.067 -3.716 1.00 89.94 81 LYS A N 1
ATOM 648 C CA . LYS A 1 81 ? -4.230 -2.586 -4.862 1.00 89.94 81 LYS A CA 1
ATOM 649 C C . LYS A 1 81 ? -5.670 -2.101 -4.939 1.00 89.94 81 LYS A C 1
ATOM 651 O O . LYS A 1 81 ? -6.182 -1.946 -6.046 1.00 89.94 81 LYS A O 1
ATOM 656 N N . GLU A 1 82 ? -6.311 -1.842 -3.805 1.00 91.50 82 GLU A N 1
ATOM 657 C CA . GLU A 1 82 ? -7.773 -1.717 -3.741 1.00 91.50 82 GLU A CA 1
ATOM 658 C C . GLU A 1 82 ? -8.212 -0.315 -3.321 1.00 91.50 82 GLU A C 1
ATOM 660 O O . GLU A 1 82 ? -8.934 0.347 -4.056 1.00 91.50 82 GLU A O 1
ATOM 665 N N . CYS A 1 83 ? -7.686 0.195 -2.210 1.00 93.56 83 CYS A N 1
ATOM 666 C CA . CYS A 1 83 ? -8.131 1.407 -1.533 1.00 93.56 83 CYS A CA 1
ATOM 667 C C . CYS A 1 83 ? -8.220 2.633 -2.452 1.00 93.56 83 CYS A C 1
ATOM 669 O O . CYS A 1 83 ? -7.205 3.093 -2.982 1.00 93.56 83 CYS A O 1
ATOM 671 N N . ASP A 1 84 ? -9.418 3.200 -2.591 1.00 91.75 84 ASP A N 1
ATOM 672 C CA . ASP A 1 84 ? -9.659 4.361 -3.453 1.00 91.75 84 ASP A CA 1
ATOM 673 C C . ASP A 1 84 ? -8.937 5.626 -2.978 1.00 91.75 84 ASP A C 1
ATOM 675 O O . ASP A 1 84 ? -8.553 6.458 -3.799 1.00 91.75 84 ASP A O 1
ATOM 679 N N . LEU A 1 85 ? -8.669 5.747 -1.671 1.00 91.62 85 LEU A N 1
ATOM 680 C CA . LEU A 1 85 ? -7.893 6.864 -1.118 1.00 91.62 85 LEU A CA 1
ATOM 681 C C . LEU A 1 85 ? -6.479 6.928 -1.701 1.00 91.62 85 LEU A C 1
ATOM 683 O O . LEU A 1 85 ? -5.923 8.013 -1.852 1.00 91.62 85 LEU A O 1
ATOM 687 N N . TYR A 1 86 ? -5.915 5.771 -2.053 1.00 88.62 86 TYR A N 1
ATOM 688 C CA . TYR A 1 86 ? -4.567 5.668 -2.605 1.00 88.62 86 TYR A CA 1
ATOM 689 C C . TYR A 1 86 ? -4.551 5.516 -4.129 1.00 88.62 86 TYR A C 1
ATOM 691 O O . TYR A 1 86 ? -3.483 5.390 -4.729 1.00 88.62 86 TYR A O 1
ATOM 699 N N . ARG A 1 87 ? -5.719 5.563 -4.783 1.00 88.94 87 ARG A N 1
ATOM 700 C CA . ARG A 1 87 ? -5.831 5.444 -6.240 1.00 88.94 87 ARG A CA 1
ATOM 701 C C . ARG A 1 87 ? -4.978 6.468 -7.009 1.00 88.94 87 ARG A C 1
ATOM 703 O O . ARG A 1 87 ? -4.317 6.025 -7.945 1.00 88.94 87 ARG A O 1
ATOM 710 N N . PRO A 1 88 ? -4.915 7.766 -6.639 1.00 86.38 88 PRO A N 1
ATOM 711 C CA . PRO A 1 88 ? -4.094 8.740 -7.368 1.00 86.38 88 PRO A CA 1
ATOM 712 C C . PRO A 1 88 ? -2.601 8.386 -7.384 1.00 86.38 88 PRO A C 1
ATOM 714 O O . PRO A 1 88 ? -1.905 8.658 -8.354 1.00 86.38 88 PRO A O 1
ATOM 717 N N . TYR A 1 89 ? -2.116 7.738 -6.325 1.00 83.44 89 TYR A N 1
ATOM 718 C CA . TYR A 1 89 ? -0.715 7.340 -6.182 1.00 83.44 89 TYR A CA 1
ATOM 719 C C . TYR A 1 89 ? -0.422 5.975 -6.832 1.00 83.44 89 TYR A C 1
ATOM 721 O O . TYR A 1 89 ? 0.714 5.668 -7.189 1.00 83.44 89 TYR A O 1
ATOM 729 N N . ARG A 1 90 ? -1.458 5.148 -7.032 1.00 88.44 90 ARG A N 1
ATOM 730 C CA . ARG A 1 90 ? -1.374 3.815 -7.652 1.00 88.44 90 ARG A CA 1
ATOM 731 C C . ARG A 1 90 ? -1.100 3.866 -9.155 1.00 88.44 90 ARG A C 1
ATOM 733 O O . ARG A 1 90 ? -0.554 2.907 -9.697 1.00 88.44 90 ARG A O 1
ATOM 740 N N . GLU A 1 91 ? -1.448 4.960 -9.828 1.00 85.00 91 GLU A N 1
ATOM 741 C CA . GLU A 1 91 ? -1.274 5.087 -11.282 1.00 85.00 91 GLU A CA 1
ATOM 742 C C . GLU A 1 91 ? 0.193 4.915 -11.701 1.00 85.00 91 GLU A C 1
ATOM 744 O O . GLU A 1 91 ? 0.477 4.177 -12.645 1.00 85.00 91 GLU A O 1
ATOM 749 N N . VAL A 1 92 ? 1.130 5.470 -10.923 1.00 84.38 92 VAL A N 1
ATOM 750 C CA . VAL A 1 92 ? 2.579 5.319 -11.148 1.00 84.38 92 VAL A CA 1
ATOM 751 C C . VAL A 1 92 ? 3.018 3.853 -11.025 1.00 84.38 92 VAL A C 1
ATOM 753 O O . VAL A 1 92 ? 3.866 3.376 -11.780 1.00 84.38 92 VAL A O 1
ATOM 756 N N . LEU A 1 93 ? 2.411 3.093 -10.108 1.00 85.44 93 LEU A N 1
ATOM 757 C CA . LEU A 1 93 ? 2.714 1.671 -9.924 1.00 85.44 93 LEU A CA 1
ATOM 758 C C . LEU A 1 93 ? 2.155 0.809 -11.069 1.00 85.44 93 LEU A C 1
ATOM 760 O O . LEU A 1 93 ? 2.794 -0.172 -11.461 1.00 85.44 93 LEU A O 1
ATOM 764 N N . TRP A 1 94 ? 1.009 1.181 -11.652 1.00 87.06 94 TRP A N 1
ATOM 765 C CA . TRP A 1 94 ? 0.413 0.463 -12.788 1.00 87.06 94 TRP A CA 1
ATOM 766 C C . TRP A 1 94 ? 1.267 0.496 -14.051 1.00 87.06 94 TRP A C 1
ATOM 768 O O . TRP A 1 94 ? 1.242 -0.473 -14.816 1.00 87.06 94 TRP A O 1
ATOM 778 N N . GLU A 1 95 ? 2.017 1.574 -14.275 1.00 85.69 95 GLU A N 1
ATOM 779 C CA . GLU A 1 95 ? 2.945 1.671 -15.408 1.00 85.69 95 GLU A CA 1
ATOM 780 C C . GLU A 1 95 ? 4.095 0.658 -15.303 1.00 85.69 95 GLU A C 1
ATOM 782 O O . GLU A 1 95 ? 4.649 0.227 -16.316 1.00 85.69 95 GLU A O 1
ATOM 787 N N . ILE A 1 96 ? 4.430 0.229 -14.083 1.00 85.44 96 ILE A N 1
ATOM 788 C CA . ILE A 1 96 ? 5.510 -0.726 -13.814 1.00 8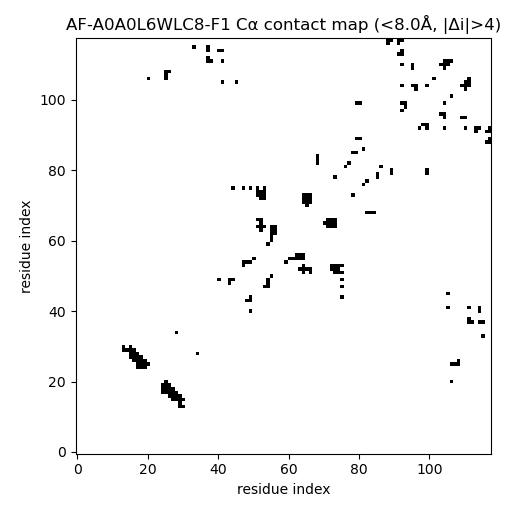5.44 96 ILE A CA 1
ATOM 789 C C . ILE A 1 96 ? 4.979 -2.152 -13.770 1.00 85.44 96 ILE A C 1
ATOM 791 O O . ILE A 1 96 ? 5.571 -3.061 -14.359 1.00 85.44 96 ILE A O 1
ATOM 795 N N . ASN A 1 97 ? 3.871 -2.365 -13.063 1.00 87.56 97 ASN A N 1
ATOM 796 C CA . ASN A 1 97 ? 3.208 -3.653 -12.992 1.00 87.56 97 ASN A CA 1
ATOM 797 C C . ASN A 1 97 ? 1.693 -3.476 -12.830 1.00 87.56 97 ASN A C 1
ATOM 799 O O . ASN A 1 97 ? 1.207 -3.089 -11.772 1.00 87.56 97 ASN A O 1
ATOM 803 N N . ARG A 1 98 ? 0.936 -3.822 -13.877 1.00 86.75 98 ARG A N 1
ATOM 804 C CA . ARG A 1 98 ? -0.533 -3.707 -13.906 1.00 86.75 98 ARG A CA 1
ATOM 805 C C . ARG A 1 98 ? -1.227 -4.560 -12.843 1.00 86.75 98 ARG A C 1
ATOM 807 O O . ARG A 1 98 ? -2.259 -4.147 -12.331 1.00 86.75 98 ARG A O 1
ATOM 814 N N . ASP A 1 99 ? -0.635 -5.699 -12.491 1.00 87.38 99 ASP A N 1
ATOM 815 C CA . ASP A 1 99 ? -1.162 -6.617 -11.471 1.00 87.38 99 ASP A CA 1
ATOM 816 C C . ASP A 1 99 ? -0.861 -6.142 -10.037 1.00 87.38 99 ASP A C 1
ATOM 818 O O . ASP A 1 99 ? -1.329 -6.741 -9.064 1.00 87.38 99 ASP A O 1
ATOM 822 N N . LEU A 1 100 ? -0.056 -5.077 -9.904 1.00 86.12 100 LEU A N 1
ATOM 823 C CA . LEU A 1 100 ? 0.455 -4.531 -8.648 1.00 86.12 100 LEU A CA 1
ATOM 824 C C . LEU A 1 100 ? 1.059 -5.601 -7.734 1.00 86.12 100 LEU A C 1
ATOM 826 O O . LEU A 1 100 ? 0.907 -5.585 -6.511 1.00 86.12 100 LEU A O 1
ATOM 830 N N . ASP A 1 101 ? 1.724 -6.573 -8.344 1.00 87.00 101 ASP A N 1
ATOM 831 C CA . ASP A 1 101 ? 2.402 -7.650 -7.650 1.00 87.00 101 ASP A CA 1
ATOM 832 C C . ASP A 1 101 ? 3.522 -7.073 -6.772 1.00 87.00 101 ASP A C 1
ATOM 834 O O . ASP A 1 101 ? 4.455 -6.438 -7.269 1.00 87.00 101 ASP A O 1
ATOM 838 N N . LEU A 1 102 ? 3.417 -7.277 -5.454 1.00 82.69 102 LEU A N 1
ATOM 839 C CA . LEU A 1 102 ? 4.353 -6.715 -4.480 1.00 82.69 102 LEU A CA 1
ATOM 840 C C . LEU A 1 102 ? 5.778 -7.219 -4.694 1.00 82.69 102 LEU A C 1
ATOM 842 O O . LEU A 1 102 ? 6.725 -6.459 -4.502 1.00 82.69 102 LEU A O 1
ATOM 846 N N . GLU A 1 103 ? 5.958 -8.467 -5.120 1.00 83.19 103 GLU A N 1
ATOM 847 C CA . GLU A 1 103 ? 7.285 -9.012 -5.386 1.00 83.19 103 GLU A CA 1
ATOM 848 C C . GLU A 1 103 ? 7.921 -8.304 -6.587 1.00 83.19 103 GLU A C 1
ATOM 850 O O . GLU A 1 103 ? 9.087 -7.910 -6.530 1.00 83.19 103 GLU A O 1
ATOM 855 N N . LYS A 1 104 ? 7.148 -8.042 -7.647 1.00 83.69 104 LYS A N 1
ATOM 856 C CA . LYS A 1 104 ? 7.632 -7.318 -8.837 1.00 83.69 104 LYS A CA 1
ATOM 857 C C . LYS A 1 104 ? 7.849 -5.825 -8.577 1.00 83.69 104 LYS A C 1
ATOM 859 O O . LYS A 1 104 ? 8.859 -5.265 -9.017 1.00 83.69 104 LYS A O 1
ATOM 864 N N . LEU A 1 105 ? 6.925 -5.184 -7.860 1.00 85.19 105 LEU A N 1
ATOM 865 C CA . LEU A 1 105 ? 7.009 -3.766 -7.506 1.00 85.19 105 LEU A CA 1
ATOM 866 C C . LEU A 1 105 ? 8.162 -3.504 -6.537 1.00 85.19 105 LEU A C 1
ATOM 868 O O . LEU A 1 105 ? 8.909 -2.550 -6.704 1.00 85.19 105 LEU A O 1
ATOM 872 N N . LEU A 1 106 ? 8.366 -4.358 -5.541 1.00 82.44 106 LEU A N 1
ATOM 873 C CA . LEU A 1 106 ? 9.425 -4.137 -4.560 1.00 82.44 106 LEU A CA 1
ATOM 874 C C . LEU A 1 106 ? 10.753 -4.745 -5.024 1.00 82.44 106 LEU A C 1
ATOM 876 O O . LEU A 1 106 ? 11.798 -4.360 -4.509 1.00 82.44 106 LEU A O 1
ATOM 880 N N . GLY A 1 107 ? 10.742 -5.710 -5.948 1.00 80.88 107 GLY A N 1
ATOM 881 C CA . GLY A 1 107 ? 11.912 -6.479 -6.395 1.00 80.88 107 GLY A CA 1
ATOM 882 C C . GLY A 1 107 ? 12.706 -5.869 -7.550 1.00 80.88 107 GLY A C 1
ATOM 883 O O . GLY A 1 107 ? 13.769 -6.387 -7.889 1.00 80.88 107 GLY A O 1
ATOM 884 N N . THR A 1 108 ? 12.227 -4.781 -8.158 1.00 81.62 108 THR A N 1
ATOM 885 C CA . THR A 1 108 ? 12.884 -4.137 -9.307 1.00 81.62 108 THR A CA 1
ATOM 886 C C . THR A 1 108 ? 13.281 -2.697 -9.006 1.00 81.62 108 THR A C 1
ATOM 888 O O . THR A 1 108 ? 12.610 -2.012 -8.244 1.00 81.62 108 THR A O 1
ATOM 891 N N . ILE A 1 109 ? 14.343 -2.203 -9.656 1.00 78.56 109 ILE A N 1
ATOM 892 C CA . ILE A 1 109 ? 14.810 -0.810 -9.495 1.00 78.56 109 ILE A CA 1
ATOM 893 C C . ILE A 1 109 ? 13.692 0.181 -9.821 1.00 78.56 109 ILE A C 1
ATOM 895 O O . ILE A 1 109 ? 13.454 1.123 -9.077 1.00 78.56 109 ILE A O 1
ATOM 899 N N . LYS A 1 110 ? 12.985 -0.060 -10.932 1.00 81.38 110 LYS A N 1
ATOM 900 C CA . LYS A 1 110 ? 11.879 0.790 -11.382 1.00 81.38 110 LYS A CA 1
ATOM 901 C C . LYS A 1 110 ? 10.751 0.815 -10.360 1.00 81.38 110 LYS A C 1
ATOM 903 O O . LYS A 1 110 ? 10.265 1.886 -10.029 1.00 81.38 110 LYS A O 1
ATOM 908 N N . GLY A 1 111 ? 10.370 -0.354 -9.851 1.00 83.38 111 GLY A N 1
ATOM 909 C CA . GLY A 1 111 ? 9.343 -0.464 -8.829 1.00 83.38 111 GLY A CA 1
ATOM 910 C C . GLY A 1 111 ? 9.733 0.236 -7.527 1.00 83.38 111 GLY A C 1
ATOM 911 O O . GLY A 1 111 ? 8.950 1.036 -7.031 1.00 83.38 111 GLY A O 1
ATOM 912 N N . ILE A 1 112 ? 10.967 0.054 -7.044 1.00 81.81 112 ILE A N 1
ATOM 913 C CA . ILE A 1 112 ? 11.486 0.775 -5.869 1.00 81.81 112 ILE A CA 1
ATOM 914 C C . ILE A 1 112 ? 11.492 2.289 -6.113 1.00 81.81 112 ILE A C 1
ATOM 916 O O . ILE A 1 112 ? 11.099 3.036 -5.231 1.00 81.81 112 ILE A O 1
ATOM 920 N N . ALA A 1 113 ? 11.892 2.756 -7.296 1.00 81.38 113 ALA A N 1
ATOM 921 C CA . ALA A 1 113 ? 11.867 4.184 -7.611 1.00 81.38 113 ALA A CA 1
ATOM 922 C C . ALA A 1 113 ? 10.436 4.754 -7.615 1.00 81.38 113 ALA A C 1
ATOM 924 O O . ALA A 1 113 ? 10.212 5.851 -7.124 1.00 81.38 113 ALA A O 1
ATOM 925 N N . ALA A 1 114 ? 9.438 4.004 -8.092 1.00 82.50 114 ALA A N 1
ATOM 926 C CA . ALA A 1 114 ? 8.049 4.465 -8.055 1.00 82.50 114 ALA A CA 1
ATOM 927 C C . ALA A 1 114 ? 7.449 4.564 -6.649 1.00 82.50 114 ALA A C 1
ATOM 929 O O . ALA A 1 114 ? 6.493 5.312 -6.454 1.00 82.50 114 ALA A O 1
ATOM 930 N N . TRP A 1 115 ? 8.031 3.875 -5.665 1.00 80.25 115 TRP A N 1
ATOM 931 C CA . TRP A 1 115 ? 7.675 4.046 -4.254 1.00 80.25 115 TRP A CA 1
ATOM 932 C C . TRP A 1 115 ? 8.052 5.419 -3.682 1.00 80.25 115 TRP A C 1
ATOM 934 O O . TRP A 1 115 ? 7.658 5.731 -2.564 1.00 80.25 115 TRP A O 1
ATOM 944 N N . GLU A 1 116 ? 8.793 6.244 -4.423 1.00 79.06 116 GLU A N 1
ATOM 945 C CA . GLU A 1 116 ? 8.976 7.663 -4.103 1.00 79.06 116 GLU A CA 1
ATOM 946 C C . GLU A 1 116 ? 7.682 8.469 -4.251 1.00 79.06 116 GLU A C 1
ATOM 948 O O . GLU A 1 116 ? 7.466 9.431 -3.518 1.00 79.06 116 GLU A O 1
ATOM 953 N N . TYR A 1 117 ? 6.812 8.060 -5.175 1.00 77.75 117 TYR A N 1
ATOM 954 C CA . TYR A 1 117 ? 5.578 8.772 -5.516 1.00 77.75 117 TYR A CA 1
ATOM 955 C C . TYR A 1 117 ? 4.318 8.134 -4.918 1.00 77.75 117 TYR A C 1
ATOM 957 O O . TYR A 1 117 ? 3.262 8.769 -4.902 1.00 77.75 117 TYR A O 1
ATOM 965 N N . PHE A 1 118 ? 4.430 6.886 -4.457 1.00 74.44 118 PHE A N 1
ATOM 966 C CA . PHE A 1 118 ? 3.442 6.210 -3.614 1.00 74.44 118 PHE A CA 1
ATOM 967 C C . PHE A 1 118 ? 3.640 6.600 -2.157 1.00 74.44 118 PHE A C 1
ATOM 969 O O . PHE A 1 118 ? 2.702 6.557 -1.333 1.00 74.44 118 PHE A O 1
#

Mean predicted aligned error: 11.31 Å

Sequence (118 aa):
MMEDENKRSRKIVGWGIVGFTQGKEVFACREDLGLREVFTRMVQCRIGHMFIGEYYTHFVPTESAGCPCGEPYQTREHVIKECDLYRPYREVLWEINRDLDLEKLLGTIKGIAAWEYF

pLDDT: mean 76.94, std 18.48, range [34.16, 95.81]

Secondary structure (DSSP, 8-state):
----------------EEEEETTEEEEEE-S-HHHHHHHHHHHHHHHT-STTHHHHHHH-TTS--S-TTS-SS--HHIIIII-GGGHHHHHHHHHH-TT--HHHHHHSHHHHHHTTT-